Protein AF-A0A9E5HHX6-F1 (afdb_monomer_lite)

pLDDT: mean 77.75, std 12.56, range [39.84, 89.75]

Structure (mmCIF, N/CA/C/O backbone):
data_AF-A0A9E5HHX6-F1
#
_entry.id   AF-A0A9E5HHX6-F1
#
loop_
_atom_site.group_PDB
_atom_site.id
_atom_site.type_symbol
_atom_site.label_atom_id
_atom_site.label_alt_id
_atom_site.label_comp_id
_atom_site.label_asym_id
_atom_site.label_entity_id
_atom_site.label_seq_id
_atom_site.pdbx_PDB_ins_code
_atom_site.Cartn_x
_atom_site.Cartn_y
_atom_site.Cartn_z
_atom_site.occupancy
_atom_site.B_iso_or_equiv
_atom_site.auth_seq_id
_atom_site.auth_comp_id
_atom_site.auth_asym_id
_atom_site.auth_atom_id
_atom_site.pdbx_PDB_model_num
ATOM 1 N N . MET A 1 1 ? 0.791 -17.696 -5.398 1.00 47.84 1 MET A N 1
ATOM 2 C CA . MET A 1 1 ? 0.102 -16.387 -5.364 1.00 47.84 1 MET A CA 1
ATOM 3 C C . MET A 1 1 ? 0.054 -15.923 -3.916 1.00 47.84 1 MET A C 1
ATOM 5 O O . MET A 1 1 ? -0.573 -16.598 -3.107 1.00 47.84 1 MET A O 1
ATOM 9 N N . GLU A 1 2 ? 0.766 -14.855 -3.555 1.00 51.44 2 GLU A N 1
ATOM 10 C CA . GLU A 1 2 ? 0.743 -14.325 -2.183 1.00 51.44 2 GLU A CA 1
ATOM 11 C C . GLU A 1 2 ? -0.455 -13.388 -1.981 1.00 51.44 2 GLU A C 1
ATOM 13 O O . GLU A 1 2 ? -0.703 -12.508 -2.801 1.00 51.44 2 GLU A O 1
ATOM 18 N N . HIS A 1 3 ? -1.203 -13.580 -0.892 1.00 51.34 3 HIS A N 1
ATOM 19 C CA . HIS A 1 3 ? -2.295 -12.687 -0.503 1.00 51.34 3 HIS A CA 1
ATOM 20 C C . HIS A 1 3 ? -1.787 -11.683 0.537 1.00 51.34 3 HIS A C 1
ATOM 22 O O . HIS A 1 3 ? -1.493 -12.057 1.677 1.00 51.34 3 HIS A O 1
ATOM 28 N N . PHE A 1 4 ? -1.726 -10.406 0.167 1.00 62.12 4 PHE A N 1
ATOM 29 C CA . PHE A 1 4 ? -1.454 -9.302 1.087 1.00 62.12 4 PHE A CA 1
ATOM 30 C C . PHE A 1 4 ? -2.728 -8.969 1.873 1.00 62.12 4 PHE A C 1
ATOM 32 O O . PHE A 1 4 ? -3.472 -8.063 1.514 1.00 62.12 4 PHE A O 1
ATOM 39 N N . ARG A 1 5 ? -3.034 -9.768 2.905 1.00 65.12 5 ARG A N 1
ATOM 40 C CA . ARG A 1 5 ? -4.237 -9.573 3.741 1.00 65.12 5 ARG A CA 1
ATOM 41 C C . ARG A 1 5 ? -4.037 -8.565 4.875 1.00 65.12 5 ARG A C 1
A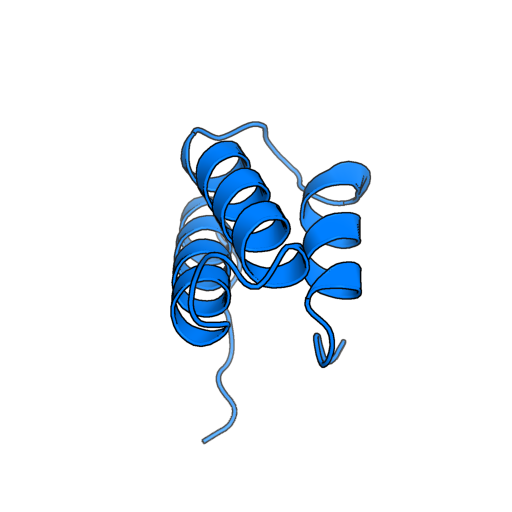TOM 43 O O . ARG A 1 5 ? -5.023 -8.092 5.423 1.00 65.12 5 ARG A O 1
ATOM 50 N N . THR A 1 6 ? -2.791 -8.237 5.215 1.00 75.00 6 THR A N 1
ATOM 51 C CA . THR A 1 6 ? -2.451 -7.293 6.287 1.00 75.00 6 THR A CA 1
ATOM 52 C C . THR A 1 6 ? -1.532 -6.192 5.773 1.00 75.00 6 THR A C 1
ATOM 54 O O . THR A 1 6 ? -0.651 -6.429 4.941 1.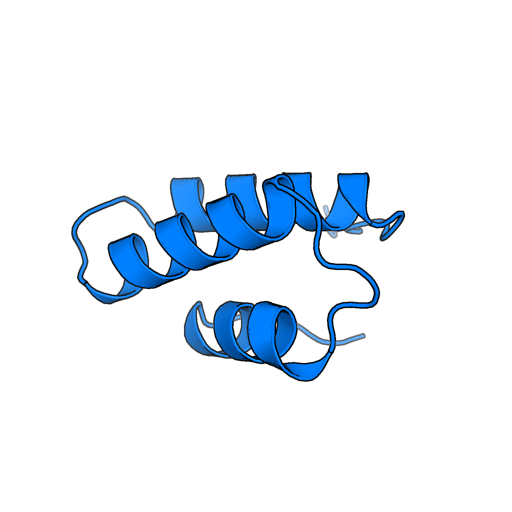00 75.00 6 THR A O 1
ATOM 57 N N . ILE A 1 7 ? -1.737 -4.981 6.294 1.00 75.88 7 ILE A N 1
ATOM 58 C CA . ILE A 1 7 ? -0.925 -3.796 5.985 1.00 75.88 7 ILE A CA 1
ATOM 59 C C . ILE A 1 7 ? 0.542 -4.031 6.379 1.00 75.88 7 ILE A C 1
ATOM 61 O O . ILE A 1 7 ? 1.447 -3.620 5.660 1.00 75.88 7 ILE A O 1
ATOM 65 N N . GLU A 1 8 ? 0.795 -4.801 7.438 1.00 78.31 8 GLU A N 1
ATOM 66 C CA . GLU A 1 8 ? 2.142 -5.206 7.860 1.00 78.31 8 GLU A CA 1
ATOM 67 C C . GLU A 1 8 ? 2.877 -6.029 6.792 1.00 78.31 8 GLU A C 1
ATOM 69 O O . GLU A 1 8 ? 4.054 -5.793 6.519 1.00 78.31 8 GLU A O 1
ATOM 74 N N . LYS A 1 9 ? 2.187 -6.964 6.119 1.00 79.50 9 LYS A N 1
ATOM 75 C CA . LYS A 1 9 ? 2.787 -7.727 5.013 1.00 79.50 9 LYS A CA 1
ATOM 76 C C . LYS A 1 9 ? 3.137 -6.822 3.837 1.00 79.50 9 LYS A C 1
ATOM 78 O O . LYS A 1 9 ? 4.186 -7.013 3.226 1.00 79.50 9 LYS A O 1
ATOM 83 N N . ALA A 1 10 ? 2.281 -5.845 3.532 1.00 79.00 10 ALA A N 1
ATOM 84 C CA . ALA A 1 10 ? 2.554 -4.846 2.502 1.00 79.00 10 ALA A CA 1
ATOM 85 C C . ALA A 1 10 ? 3.778 -3.987 2.872 1.00 79.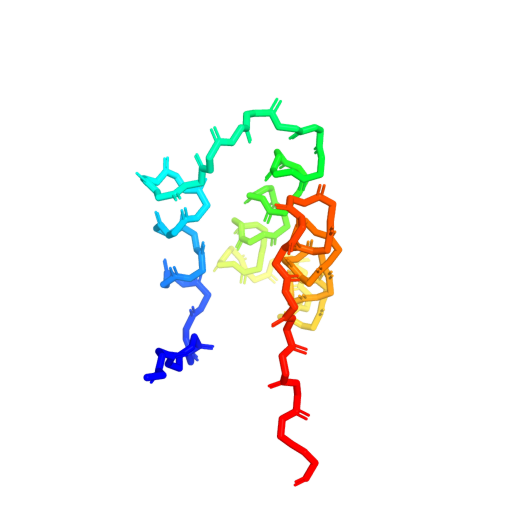00 10 ALA A C 1
ATOM 87 O O . ALA A 1 10 ? 4.662 -3.791 2.037 1.00 79.00 10 ALA A O 1
ATOM 88 N N . GLN A 1 11 ? 3.890 -3.571 4.139 1.00 81.50 11 GLN A N 1
ATOM 89 C CA . GLN A 1 11 ? 5.043 -2.828 4.653 1.00 81.50 11 GLN A CA 1
ATOM 90 C C . GLN A 1 11 ? 6.343 -3.624 4.535 1.00 81.50 11 GLN A C 1
ATOM 92 O O . GLN A 1 11 ? 7.354 -3.112 4.050 1.00 81.50 11 GLN A O 1
ATOM 97 N N . TYR A 1 12 ? 6.318 -4.886 4.964 1.00 82.19 12 TYR A N 1
ATOM 98 C CA . TYR A 1 12 ? 7.479 -5.763 4.904 1.00 82.19 12 TYR A CA 1
ATOM 99 C C . TYR A 1 12 ? 7.964 -5.945 3.463 1.00 82.19 12 TYR A C 1
ATOM 101 O O . TYR A 1 12 ? 9.160 -5.846 3.185 1.00 82.19 12 TYR A O 1
ATOM 109 N N . TRP A 1 13 ? 7.038 -6.135 2.523 1.00 81.50 13 TRP A N 1
ATOM 110 C CA . TRP A 1 13 ? 7.368 -6.270 1.107 1.00 81.50 13 TRP A CA 1
ATOM 111 C C . TRP A 1 13 ? 7.962 -4.983 0.522 1.00 81.50 13 TRP A C 1
ATOM 113 O O . TRP A 1 13 ? 9.002 -5.038 -0.137 1.00 81.50 13 TRP A O 1
ATOM 123 N N . LEU A 1 14 ? 7.369 -3.825 0.840 1.00 79.12 14 LEU A N 1
ATOM 124 C CA . LEU A 1 14 ? 7.898 -2.508 0.473 1.00 79.12 14 LEU A CA 1
ATOM 125 C C . LEU A 1 14 ? 9.294 -2.253 1.053 1.00 79.12 14 LEU A C 1
ATOM 127 O O . LEU A 1 14 ? 10.082 -1.538 0.441 1.00 79.12 14 LEU A O 1
ATOM 131 N N . ARG A 1 15 ? 9.642 -2.809 2.218 1.00 78.31 15 ARG A N 1
ATOM 132 C CA . ARG A 1 15 ? 10.977 -2.645 2.820 1.00 78.31 15 ARG A CA 1
ATOM 133 C C . ARG A 1 15 ? 12.012 -3.626 2.278 1.00 78.31 15 ARG A C 1
ATOM 135 O O . ARG A 1 15 ? 13.094 -3.190 1.900 1.00 78.31 15 ARG A O 1
ATOM 142 N N . CYS A 1 16 ? 11.694 -4.916 2.233 1.00 75.25 16 CYS A N 1
ATOM 143 C CA . CYS A 1 16 ? 12.691 -5.970 2.027 1.00 75.25 16 CYS A CA 1
ATOM 144 C C . CYS A 1 16 ? 12.731 -6.563 0.617 1.00 75.25 16 CYS A C 1
ATOM 146 O O . CYS A 1 16 ? 13.755 -7.127 0.246 1.00 75.25 16 CYS A O 1
ATOM 148 N N . LYS A 1 17 ? 11.640 -6.499 -0.153 1.00 68.88 17 LYS A N 1
ATOM 149 C CA . LYS A 1 17 ? 11.507 -7.245 -1.422 1.00 68.88 17 LYS A CA 1
ATOM 150 C C . LYS A 1 17 ? 11.307 -6.360 -2.648 1.00 68.88 17 LYS A C 1
ATOM 152 O O . LYS A 1 17 ? 11.131 -6.877 -3.746 1.00 68.88 17 LYS A O 1
ATOM 157 N N . TRP A 1 18 ? 11.331 -5.044 -2.468 1.00 74.69 18 TRP A N 1
ATOM 158 C CA . TRP A 1 18 ? 11.057 -4.103 -3.543 1.00 74.69 18 TRP A CA 1
ATOM 159 C C . TRP A 1 18 ? 12.293 -3.872 -4.432 1.00 74.69 18 TRP A C 1
ATOM 161 O O . TRP A 1 18 ? 13.348 -3.542 -3.885 1.00 74.69 18 TRP A O 1
ATOM 171 N N . PRO A 1 19 ? 12.181 -4.009 -5.767 1.00 68.31 19 PRO A N 1
ATOM 172 C CA . PRO A 1 19 ? 13.328 -4.057 -6.679 1.00 68.31 19 PRO A CA 1
ATOM 173 C C . PRO A 1 19 ? 14.048 -2.713 -6.85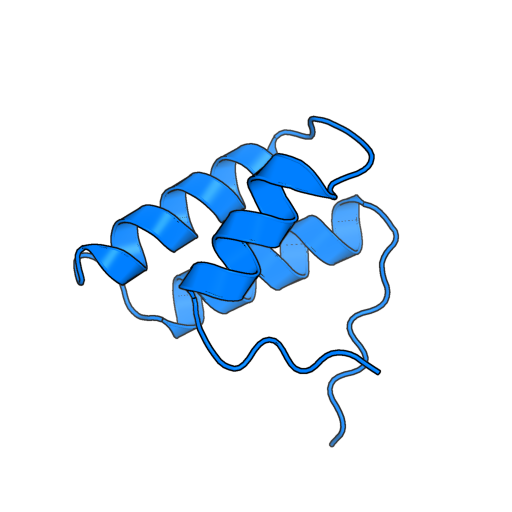3 1.00 68.31 19 PRO A C 1
ATOM 175 O O . PRO A 1 19 ? 15.262 -2.710 -7.012 1.00 68.31 19 PRO A O 1
ATOM 178 N N . GLU A 1 20 ? 13.345 -1.578 -6.765 1.00 70.81 20 GLU A N 1
ATOM 179 C CA . GLU A 1 20 ? 13.950 -0.243 -6.905 1.00 70.81 20 GLU A CA 1
ATOM 180 C C . GLU A 1 20 ? 13.388 0.778 -5.905 1.00 70.81 20 GLU A C 1
ATOM 182 O O . GLU A 1 20 ? 12.208 0.765 -5.555 1.00 70.81 20 GLU A O 1
ATOM 187 N N . MET A 1 21 ? 14.226 1.698 -5.418 1.00 69.06 21 MET A N 1
ATOM 188 C CA . MET A 1 21 ? 13.760 2.840 -4.622 1.00 69.06 21 MET A CA 1
ATOM 189 C C . MET A 1 21 ? 13.150 3.905 -5.532 1.00 69.06 21 MET A C 1
ATOM 191 O O . MET A 1 21 ? 13.825 4.821 -5.986 1.00 69.06 21 MET A O 1
ATOM 195 N N . THR A 1 22 ? 11.854 3.780 -5.783 1.00 75.62 22 THR A N 1
ATOM 196 C CA . THR A 1 22 ? 11.047 4.773 -6.497 1.00 75.62 22 THR A CA 1
ATOM 197 C C . THR A 1 22 ? 10.306 5.685 -5.522 1.00 75.62 22 THR A C 1
ATOM 199 O O . THR A 1 22 ? 9.962 5.283 -4.410 1.00 75.62 22 THR A O 1
ATOM 202 N N . THR A 1 23 ? 9.999 6.916 -5.932 1.00 82.62 23 THR A N 1
ATOM 203 C CA . THR A 1 23 ? 9.230 7.873 -5.113 1.00 82.62 23 THR A CA 1
ATOM 204 C C . THR A 1 23 ? 7.883 7.287 -4.671 1.00 82.62 23 THR A C 1
ATOM 206 O O . THR A 1 23 ? 7.458 7.479 -3.533 1.00 82.62 23 THR A O 1
ATOM 209 N N . GLN A 1 24 ? 7.260 6.474 -5.530 1.00 84.31 24 GLN A N 1
ATOM 210 C CA . GLN A 1 24 ? 6.004 5.779 -5.248 1.00 84.31 24 GLN A CA 1
ATOM 211 C C . GLN A 1 24 ? 6.158 4.723 -4.145 1.00 84.31 24 GLN A C 1
ATOM 213 O O . GLN A 1 24 ? 5.242 4.535 -3.349 1.00 84.31 24 GLN A O 1
ATOM 218 N N . ARG A 1 25 ? 7.321 4.062 -4.042 1.00 84.88 25 ARG A N 1
ATOM 219 C CA . ARG A 1 25 ? 7.625 3.131 -2.943 1.00 84.88 25 ARG A CA 1
ATOM 220 C C . ARG A 1 25 ? 7.650 3.870 -1.608 1.00 84.88 25 ARG A C 1
ATOM 222 O O . ARG A 1 25 ? 7.067 3.386 -0.641 1.00 84.88 25 ARG A O 1
ATOM 229 N N . SER A 1 26 ? 8.316 5.022 -1.552 1.00 87.06 26 SER A N 1
ATOM 230 C CA . SER A 1 26 ? 8.402 5.842 -0.338 1.00 87.06 26 SER A CA 1
ATOM 231 C C . SER A 1 26 ? 7.027 6.351 0.090 1.00 87.06 26 SER A C 1
ATOM 233 O O . SER A 1 26 ? 6.682 6.278 1.267 1.00 87.06 26 SER A O 1
ATOM 235 N N . GLU A 1 27 ? 6.211 6.790 -0.870 1.00 88.69 27 GLU A N 1
ATOM 236 C CA . GLU A 1 27 ? 4.836 7.216 -0.610 1.00 88.69 27 GLU A CA 1
ATOM 237 C C . GLU A 1 27 ? 3.962 6.055 -0.114 1.00 88.69 27 GLU A C 1
ATOM 239 O O . GLU A 1 27 ? 3.267 6.186 0.894 1.00 88.69 27 GLU A O 1
ATOM 244 N N . ALA A 1 28 ? 4.047 4.886 -0.755 1.00 88.94 28 ALA A N 1
ATOM 245 C CA . ALA A 1 28 ? 3.333 3.693 -0.317 1.00 88.94 28 ALA A CA 1
ATOM 246 C C . ALA A 1 28 ? 3.765 3.255 1.085 1.00 88.94 28 ALA A C 1
ATOM 248 O O . ALA A 1 28 ? 2.916 2.877 1.889 1.00 88.94 28 ALA A O 1
ATOM 249 N N . LEU A 1 29 ? 5.056 3.350 1.416 1.00 88.25 29 LEU A N 1
ATOM 250 C CA . LEU A 1 29 ? 5.567 3.053 2.753 1.00 88.25 29 LEU A CA 1
ATOM 251 C C . LEU A 1 29 ? 4.998 4.023 3.795 1.00 88.25 29 LEU A C 1
ATOM 253 O O . LEU A 1 29 ? 4.557 3.582 4.856 1.00 88.25 29 LEU A O 1
ATOM 257 N N . LEU A 1 30 ? 4.969 5.321 3.479 1.00 89.50 30 LEU A N 1
ATOM 258 C CA . LEU A 1 30 ? 4.417 6.350 4.354 1.00 89.50 30 LEU A CA 1
ATOM 259 C C . LEU A 1 30 ? 2.923 6.125 4.595 1.00 89.50 30 LEU A C 1
ATOM 261 O O . LEU A 1 30 ? 2.500 6.055 5.744 1.00 89.50 30 LEU A O 1
ATOM 265 N N . LYS A 1 31 ? 2.125 5.940 3.535 1.00 89.12 31 LYS A N 1
ATOM 266 C CA . LYS A 1 31 ? 0.683 5.679 3.671 1.00 89.12 31 LYS A CA 1
ATOM 267 C C . LYS A 1 31 ? 0.402 4.372 4.413 1.00 89.12 31 LYS A C 1
ATOM 269 O O . LYS A 1 31 ? -0.516 4.311 5.221 1.00 89.12 31 LYS A O 1
ATOM 274 N N . THR A 1 32 ? 1.217 3.343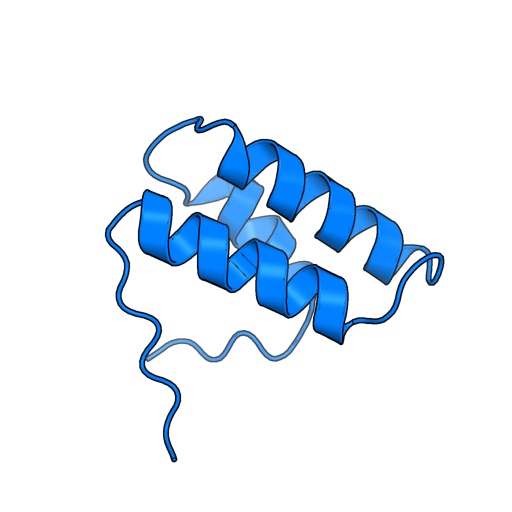 4.189 1.00 89.00 32 THR A N 1
ATOM 275 C CA . THR A 1 32 ? 1.143 2.076 4.930 1.00 89.00 32 THR A CA 1
ATOM 276 C C . THR A 1 32 ? 1.385 2.301 6.423 1.00 89.00 32 THR A C 1
ATOM 278 O O . THR A 1 32 ? 0.611 1.802 7.232 1.00 89.00 32 THR A O 1
ATOM 281 N N . GLN A 1 33 ? 2.399 3.090 6.794 1.00 87.19 33 GLN A N 1
ATOM 282 C CA . GLN A 1 33 ? 2.662 3.435 8.193 1.00 87.19 33 GLN A CA 1
ATOM 283 C C . GLN A 1 33 ? 1.505 4.244 8.795 1.00 87.19 33 GLN A C 1
ATOM 285 O O . GLN A 1 33 ? 0.960 3.846 9.814 1.00 87.19 33 GLN A O 1
ATOM 290 N N . LEU A 1 34 ? 1.044 5.295 8.112 1.00 89.19 34 LEU A N 1
ATOM 291 C CA . LEU A 1 34 ? -0.096 6.104 8.559 1.00 89.19 34 LEU A CA 1
ATOM 292 C C . LEU A 1 34 ? -1.370 5.271 8.766 1.00 89.19 34 LEU A C 1
ATOM 294 O O . LEU A 1 34 ? -2.150 5.560 9.667 1.00 89.19 34 LEU A O 1
ATOM 298 N N . ALA A 1 35 ? -1.597 4.241 7.948 1.00 88.56 35 ALA A N 1
ATOM 299 C CA . ALA A 1 35 ? -2.737 3.345 8.120 1.00 88.56 35 ALA A CA 1
ATOM 300 C C . ALA A 1 35 ? -2.559 2.370 9.297 1.00 88.56 35 ALA A C 1
ATOM 302 O O . ALA A 1 35 ? -3.550 2.038 9.941 1.00 88.56 35 ALA A O 1
ATOM 303 N N . ILE A 1 36 ? -1.327 1.934 9.602 1.00 84.62 36 ILE A N 1
ATOM 304 C CA . ILE A 1 36 ? -1.016 1.173 10.830 1.00 84.62 36 ILE A CA 1
ATOM 305 C C . ILE A 1 36 ? -1.281 2.039 12.065 1.00 84.62 36 ILE A C 1
ATOM 307 O O . ILE A 1 36 ? -1.893 1.568 13.018 1.00 84.62 36 ILE A O 1
ATOM 311 N N . ASP A 1 37 ? -0.885 3.311 12.019 1.00 87.94 37 ASP A N 1
ATOM 312 C CA . ASP A 1 37 ? -1.163 4.305 13.062 1.00 87.94 37 ASP A CA 1
ATOM 313 C C . ASP A 1 37 ? -2.644 4.752 13.096 1.00 87.94 37 ASP A C 1
ATOM 315 O O . ASP A 1 37 ? -3.009 5.630 13.876 1.00 87.94 37 ASP A O 1
ATOM 319 N N . CYS A 1 38 ? -3.514 4.164 12.261 1.00 86.44 38 CYS A N 1
ATOM 320 C CA . CYS A 1 38 ? -4.936 4.508 12.120 1.00 86.44 38 CYS A CA 1
ATOM 321 C C . CYS A 1 38 ? -5.207 5.987 11.770 1.00 86.44 38 CYS A C 1
ATOM 323 O O . CYS A 1 38 ? -6.321 6.476 11.953 1.00 86.44 38 CYS A O 1
ATOM 325 N N . LEU A 1 39 ? -4.210 6.699 11.238 1.00 89.75 39 LEU A N 1
ATOM 326 C CA . LEU A 1 39 ? -4.301 8.109 10.842 1.00 89.75 39 LEU A CA 1
ATOM 327 C C . LEU A 1 39 ? -4.973 8.290 9.478 1.00 89.75 39 LEU A C 1
ATOM 329 O O . LEU A 1 39 ? -5.510 9.359 9.194 1.00 89.75 39 LEU A O 1
ATOM 333 N N . ILE A 1 40 ? -4.944 7.257 8.628 1.00 89.38 40 ILE A N 1
ATOM 334 C CA . ILE A 1 40 ? -5.624 7.247 7.329 1.00 89.38 40 ILE A CA 1
ATOM 335 C C . ILE A 1 40 ? -6.382 5.932 7.098 1.00 89.38 40 ILE A C 1
ATOM 337 O O . ILE A 1 40 ? -6.022 4.895 7.663 1.00 89.38 40 ILE A O 1
ATOM 341 N N . PRO A 1 41 ? -7.395 5.924 6.213 1.00 87.50 41 PRO A N 1
ATOM 342 C CA . PRO A 1 41 ? -8.087 4.703 5.823 1.00 87.50 41 PRO A CA 1
ATOM 343 C C . PRO A 1 41 ? -7.154 3.666 5.181 1.00 87.50 41 PRO A C 1
ATOM 345 O O . PRO A 1 41 ? -6.316 3.985 4.340 1.00 87.50 41 PRO A O 1
ATOM 348 N N . VAL A 1 42 ? -7.390 2.383 5.460 1.00 83.19 42 VAL A N 1
ATOM 349 C CA . VAL A 1 42 ? -6.643 1.264 4.848 1.00 83.19 42 VAL A CA 1
ATOM 350 C C . VAL A 1 42 ? -6.723 1.268 3.314 1.00 83.19 42 VAL A C 1
ATOM 352 O O . VAL A 1 42 ? -5.785 0.851 2.634 1.00 83.19 42 VAL A O 1
ATOM 355 N N . VAL A 1 43 ? -7.825 1.771 2.747 1.00 85.12 43 VAL A N 1
ATOM 356 C CA . VAL A 1 43 ? -8.005 1.886 1.291 1.00 85.12 43 VAL A CA 1
ATOM 357 C C . VAL A 1 43 ? -7.019 2.871 0.649 1.00 85.12 43 VAL A C 1
ATOM 359 O O . VAL A 1 43 ? -6.537 2.606 -0.449 1.00 85.12 43 VAL A O 1
ATOM 362 N N . GLU A 1 44 ? -6.645 3.950 1.344 1.00 87.31 44 GLU A N 1
ATOM 363 C CA . GLU A 1 44 ? -5.629 4.909 0.885 1.00 87.31 44 GLU A CA 1
ATOM 364 C C . GLU A 1 44 ? -4.249 4.248 0.803 1.00 87.31 44 GLU A C 1
ATOM 366 O O . GLU A 1 44 ? -3.559 4.355 -0.214 1.00 87.31 44 GLU A O 1
ATOM 371 N N . ALA A 1 45 ? -3.873 3.493 1.841 1.00 87.69 45 ALA A N 1
ATOM 372 C CA . ALA A 1 45 ? -2.632 2.719 1.853 1.00 87.69 45 ALA A CA 1
ATOM 373 C C . ALA A 1 45 ? -2.614 1.647 0.754 1.00 87.69 45 ALA A C 1
ATOM 375 O O . ALA A 1 45 ? -1.614 1.490 0.054 1.00 87.69 45 ALA A O 1
ATOM 376 N N . LYS A 1 46 ? -3.738 0.950 0.548 1.00 85.31 46 LYS A N 1
ATOM 377 C CA . LYS A 1 46 ? -3.892 -0.039 -0.525 1.00 85.31 46 LYS A CA 1
ATOM 378 C C . LYS A 1 46 ? -3.725 0.596 -1.908 1.00 85.31 46 LYS A C 1
ATOM 380 O O . LYS A 1 46 ? -3.012 0.039 -2.737 1.00 85.31 46 LYS A O 1
ATOM 385 N N . ASN A 1 47 ? -4.352 1.743 -2.161 1.00 88.12 47 ASN A N 1
ATOM 386 C CA . ASN A 1 47 ? -4.240 2.431 -3.446 1.00 88.12 47 ASN A CA 1
ATOM 387 C C . ASN A 1 47 ? -2.797 2.872 -3.714 1.00 88.12 47 ASN A C 1
ATOM 389 O O . ASN A 1 47 ? -2.281 2.612 -4.796 1.00 88.12 47 ASN A O 1
ATOM 393 N N . ALA A 1 48 ? -2.111 3.442 -2.718 1.00 88.38 48 ALA A N 1
ATOM 394 C CA . ALA A 1 48 ? -0.699 3.794 -2.861 1.00 88.38 48 ALA A CA 1
ATOM 395 C C . ALA A 1 48 ? 0.190 2.564 -3.104 1.00 88.38 48 ALA A C 1
ATOM 397 O O . ALA A 1 48 ? 1.086 2.613 -3.944 1.00 88.38 48 ALA A O 1
ATOM 398 N N . PHE A 1 49 ? -0.091 1.437 -2.442 1.00 85.19 49 PHE A N 1
ATOM 399 C CA . PHE A 1 49 ? 0.605 0.175 -2.697 1.00 85.19 49 PHE A CA 1
ATOM 400 C C . PHE A 1 49 ? 0.396 -0.328 -4.134 1.00 85.19 49 PHE A C 1
ATOM 402 O O . PHE A 1 49 ? 1.353 -0.761 -4.771 1.00 85.19 49 PHE A O 1
ATOM 409 N N . ILE A 1 50 ? -0.827 -0.244 -4.668 1.00 85.38 50 ILE A N 1
ATOM 410 C CA . ILE A 1 50 ? -1.132 -0.623 -6.058 1.00 85.38 50 ILE A CA 1
ATOM 411 C C . ILE A 1 50 ? -0.402 0.297 -7.041 1.00 85.38 50 ILE A C 1
ATOM 413 O O . ILE A 1 50 ? 0.223 -0.196 -7.978 1.00 85.38 50 ILE A O 1
ATOM 417 N N . THR A 1 51 ? -0.421 1.612 -6.814 1.00 86.62 51 THR A N 1
ATOM 418 C CA . THR A 1 51 ? 0.309 2.582 -7.643 1.00 86.62 51 THR A CA 1
ATOM 419 C C . THR A 1 51 ? 1.809 2.307 -7.628 1.00 86.62 51 THR A C 1
ATOM 421 O O . THR A 1 51 ? 2.440 2.296 -8.683 1.00 86.62 51 THR A O 1
ATOM 424 N N . ALA A 1 52 ? 2.382 2.028 -6.453 1.00 85.88 52 ALA A N 1
ATOM 425 C CA . ALA A 1 52 ? 3.779 1.636 -6.342 1.00 85.88 52 ALA A CA 1
ATOM 426 C C . ALA A 1 52 ? 4.050 0.343 -7.116 1.00 85.88 52 ALA A C 1
ATOM 428 O O . ALA A 1 52 ? 5.005 0.291 -7.889 1.00 85.88 52 ALA A O 1
ATOM 429 N N . ALA A 1 53 ? 3.208 -0.683 -6.951 1.00 83.69 53 ALA A N 1
ATOM 430 C CA . ALA A 1 53 ? 3.344 -1.957 -7.651 1.00 83.69 53 ALA A CA 1
ATOM 431 C C . ALA A 1 53 ? 3.333 -1.762 -9.175 1.00 83.69 53 ALA A C 1
ATOM 433 O O . ALA A 1 53 ? 4.231 -2.260 -9.849 1.00 83.69 53 ALA A O 1
ATOM 434 N N . HIS A 1 54 ? 2.400 -0.962 -9.697 1.00 82.44 54 HIS A N 1
ATOM 435 C CA . HIS A 1 54 ? 2.348 -0.589 -11.110 1.00 82.44 54 HIS A CA 1
ATOM 436 C C . HIS A 1 54 ? 3.604 0.159 -11.571 1.00 82.44 54 HIS A C 1
ATOM 438 O O . HIS A 1 54 ? 4.150 -0.169 -12.621 1.00 82.44 54 HIS A O 1
ATOM 444 N N . ALA A 1 55 ? 4.087 1.128 -10.787 1.00 81.38 55 ALA A N 1
ATOM 445 C CA . ALA A 1 55 ? 5.304 1.879 -11.101 1.00 81.38 55 ALA A CA 1
ATOM 446 C C . ALA A 1 55 ? 6.553 0.983 -11.140 1.00 81.38 55 ALA A C 1
ATOM 448 O O . ALA A 1 55 ? 7.463 1.225 -11.923 1.00 81.38 55 ALA A O 1
ATOM 449 N N . ALA A 1 56 ? 6.573 -0.080 -10.336 1.00 77.31 56 ALA A N 1
ATOM 450 C CA . ALA A 1 56 ? 7.622 -1.095 -10.341 1.00 77.31 56 ALA A CA 1
ATOM 451 C C . ALA A 1 56 ? 7.402 -2.209 -11.389 1.00 77.31 56 ALA A C 1
ATOM 453 O O . ALA A 1 56 ? 8.148 -3.186 -11.409 1.00 77.31 56 ALA A O 1
ATOM 454 N N . GLY A 1 57 ? 6.383 -2.093 -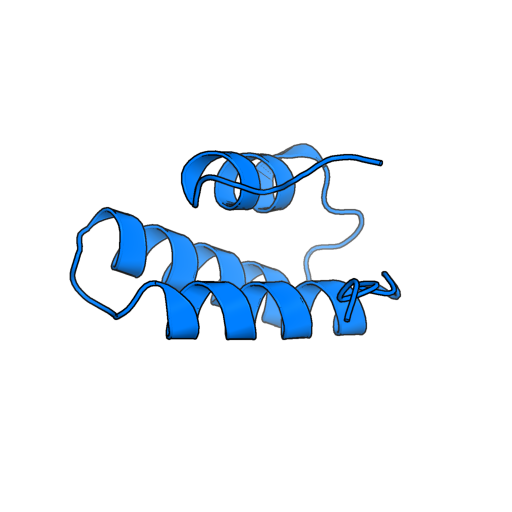12.249 1.00 77.69 57 GLY A N 1
ATOM 455 C CA . GLY A 1 57 ? 6.080 -3.067 -13.304 1.00 77.69 57 GLY A CA 1
ATOM 456 C C . GLY A 1 57 ? 5.356 -4.331 -12.826 1.00 77.69 57 GLY A C 1
ATOM 457 O O . GLY A 1 57 ? 5.158 -5.262 -13.608 1.00 77.69 57 GLY A O 1
ATOM 458 N N . TYR A 1 58 ? 4.925 -4.389 -11.563 1.00 76.12 58 TYR A N 1
ATOM 459 C CA . TYR A 1 58 ? 4.119 -5.494 -11.050 1.00 76.12 58 TYR A CA 1
ATOM 460 C C . TYR A 1 58 ? 2.652 -5.333 -11.453 1.00 76.12 58 TYR A C 1
ATOM 462 O O . TYR A 1 58 ? 2.014 -4.314 -11.201 1.00 76.12 58 TYR A O 1
ATOM 470 N N . SER A 1 59 ? 2.082 -6.392 -12.029 1.00 64.12 59 SER A N 1
ATOM 471 C CA . SER A 1 59 ? 0.651 -6.461 -12.333 1.00 64.12 59 SER A CA 1
ATOM 472 C C . SER A 1 59 ? -0.121 -6.943 -11.105 1.00 64.12 59 SER A C 1
ATOM 474 O O . SER A 1 59 ? -0.097 -8.131 -10.768 1.00 64.12 59 SER A O 1
ATOM 476 N N . THR A 1 60 ? -0.827 -6.041 -10.421 1.00 61.78 60 THR A N 1
ATOM 477 C CA . THR A 1 60 ? -1.764 -6.431 -9.362 1.00 61.78 60 THR A CA 1
ATOM 478 C C . THR A 1 60 ? -3.001 -7.037 -10.011 1.00 61.78 60 THR A C 1
ATOM 480 O O . THR A 1 60 ? -3.921 -6.323 -10.401 1.00 61.78 60 THR A O 1
ATOM 483 N N . ARG A 1 61 ? -3.042 -8.364 -10.159 1.00 53.81 61 ARG A N 1
ATOM 484 C CA . ARG A 1 61 ? -4.276 -9.038 -10.571 1.00 53.81 61 ARG A CA 1
ATOM 485 C C . ARG A 1 61 ? -5.267 -8.972 -9.413 1.00 53.81 61 ARG A C 1
ATOM 487 O O . ARG A 1 61 ? -5.252 -9.827 -8.530 1.00 53.81 61 ARG A O 1
ATOM 494 N N . THR A 1 62 ? -6.111 -7.946 -9.406 1.00 52.66 62 THR A N 1
ATOM 495 C CA . THR A 1 62 ? -7.371 -7.960 -8.666 1.00 52.66 62 THR A CA 1
ATOM 496 C C . THR A 1 62 ? -8.203 -9.097 -9.238 1.00 52.66 62 THR A C 1
ATOM 498 O O . THR A 1 62 ? -8.693 -9.003 -10.360 1.00 52.66 62 THR A O 1
ATOM 501 N N . ALA A 1 63 ? -8.274 -10.213 -8.509 1.00 43.53 63 ALA A N 1
ATOM 502 C CA . ALA A 1 63 ? -9.278 -11.231 -8.772 1.00 43.53 63 ALA A CA 1
ATOM 503 C C . ALA A 1 63 ? -10.643 -10.564 -8.565 1.00 43.53 63 ALA A C 1
ATOM 505 O O . ALA A 1 63 ? -10.934 -10.104 -7.458 1.00 43.53 63 ALA A O 1
ATOM 506 N N . ILE A 1 64 ? -11.370 -10.409 -9.671 1.00 39.84 64 ILE A N 1
ATOM 507 C CA . ILE A 1 64 ? -12.784 -10.031 -9.709 1.00 39.84 64 ILE A CA 1
ATOM 508 C C . ILE A 1 64 ? -13.645 -11.157 -9.144 1.00 39.84 64 ILE A C 1
ATOM 510 O O . ILE A 1 64 ? -13.257 -12.334 -9.335 1.00 39.84 64 ILE A O 1
#

Secondary structure (DSSP, 8-state):
-----SHHHHHHHHHHT-SS--HHHHHHHHHHHHHHTTSS-HHHHHHHHHHHHHHTT-------

Foldseek 3Di:
DDDPPDLVVLLCCLPPPQPDPDPLSVVLNVVSVCVVVVVDPPVSSVVSSCVSCVVSVHDPPPDD

Radius of gyration: 10.88 Å; chains: 1; bounding box: 27×24×26 Å

Sequence (64 aa):
MEHFRTIEKAQYWLRCKWPEMTTQRSEALLKTQLAIDCLIPVVEAKNAFITAAHAAGYSTRTAI